Protein AF-A0AAN5CWC2-F1 (afdb_monomer_lite)

pLDDT: mean 72.82, std 10.37, range [42.66, 84.44]

Foldseek 3Di:
DPDPPVVVVVVVVVLVVLVVVLVVLVVVCVVVCVVVVVVLVVCVVDPVVVVDVLSVLVSVLVVLVNLLNVLVSVLSCLPHDPVCVVVNCVCVVVVVNVVSVVSNVVSVVSNVVSVVVSVVVVVVVVVD

Structure (mmCIF, N/CA/C/O backbone):
data_AF-A0AAN5CWC2-F1
#
_entry.id   AF-A0AAN5CWC2-F1
#
loop_
_atom_site.group_PDB
_atom_site.id
_atom_site.type_symbol
_atom_site.label_atom_id
_atom_site.label_alt_id
_atom_site.label_comp_id
_atom_site.label_asym_id
_atom_site.label_entity_id
_atom_site.label_seq_id
_atom_site.pdbx_PDB_ins_code
_atom_site.Cartn_x
_atom_site.Cartn_y
_atom_site.Cartn_z
_atom_site.occupancy
_atom_site.B_iso_or_equiv
_atom_site.auth_seq_id
_atom_site.auth_comp_id
_atom_site.auth_asym_id
_atom_site.auth_atom_id
_atom_site.pdbx_PDB_model_num
ATOM 1 N N . PHE A 1 1 ? 22.368 23.041 -34.902 1.00 46.34 1 PHE A N 1
ATOM 2 C CA . PHE A 1 1 ? 21.464 22.036 -34.312 1.00 46.34 1 PHE A CA 1
ATOM 3 C C . PHE A 1 1 ? 22.245 21.107 -33.382 1.00 46.34 1 PHE A C 1
ATOM 5 O O . PHE A 1 1 ? 22.844 20.161 -33.871 1.00 46.34 1 PHE A O 1
ATOM 12 N N . PRO A 1 2 ? 22.252 21.361 -32.064 1.00 44.47 2 PRO A N 1
ATOM 13 C CA . PRO A 1 2 ? 22.442 20.294 -31.085 1.00 44.47 2 PRO A CA 1
ATOM 14 C C . PRO A 1 2 ? 21.316 20.367 -30.041 1.00 44.47 2 PRO A C 1
ATOM 16 O O . PRO A 1 2 ? 21.286 21.257 -29.198 1.00 44.47 2 PRO A O 1
ATOM 19 N N . ARG A 1 3 ? 20.331 19.469 -30.142 1.00 42.66 3 ARG A N 1
ATOM 20 C CA . ARG A 1 3 ? 19.211 19.351 -29.183 1.00 42.66 3 ARG A CA 1
ATOM 21 C C . ARG A 1 3 ? 18.982 17.910 -28.708 1.00 42.66 3 ARG A C 1
ATOM 23 O O . ARG A 1 3 ? 18.009 17.662 -28.010 1.00 42.66 3 ARG A O 1
ATOM 30 N N . SER A 1 4 ? 19.848 16.962 -29.081 1.00 47.19 4 SER A N 1
ATOM 31 C CA . SER A 1 4 ? 19.643 15.535 -28.793 1.00 47.19 4 SER A CA 1
ATOM 32 C C . SER A 1 4 ? 20.383 15.017 -27.557 1.00 47.19 4 SER A C 1
ATOM 34 O O . SER A 1 4 ? 19.962 14.005 -27.011 1.00 47.19 4 SER A O 1
ATOM 36 N N . SER A 1 5 ? 21.426 15.696 -27.066 1.00 43.31 5 SER A N 1
ATOM 37 C CA . SER A 1 5 ? 22.154 15.265 -25.858 1.00 43.31 5 SER A CA 1
ATOM 38 C C . SER A 1 5 ? 21.448 15.648 -24.552 1.00 43.31 5 SER A C 1
ATOM 40 O O . SER A 1 5 ? 21.567 14.939 -23.562 1.00 43.31 5 SER A O 1
ATOM 42 N N . MET A 1 6 ? 20.645 16.717 -24.557 1.00 45.47 6 MET A N 1
ATOM 43 C CA . MET A 1 6 ? 19.995 17.245 -23.347 1.00 45.47 6 MET A CA 1
ATOM 44 C C . MET A 1 6 ? 18.757 16.440 -22.901 1.00 45.47 6 MET A C 1
ATOM 46 O O . MET A 1 6 ? 18.322 16.551 -21.760 1.00 45.47 6 MET A O 1
ATOM 50 N N . ASN A 1 7 ? 18.184 15.610 -23.781 1.00 50.59 7 ASN A N 1
ATOM 51 C CA . ASN A 1 7 ? 17.030 14.764 -23.446 1.00 50.59 7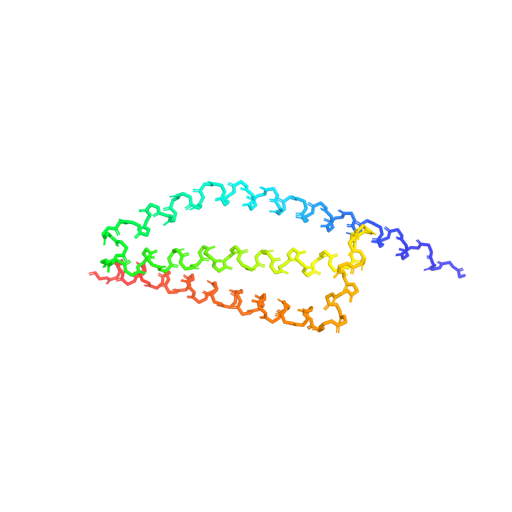 ASN A CA 1
ATOM 52 C C . ASN A 1 7 ? 17.431 13.423 -22.811 1.00 50.59 7 ASN A C 1
ATOM 54 O O . ASN A 1 7 ? 16.648 12.857 -22.052 1.00 50.59 7 ASN A O 1
ATOM 58 N N . PHE A 1 8 ? 18.636 12.920 -23.095 1.00 50.72 8 PHE A N 1
ATOM 59 C CA . PHE A 1 8 ? 19.105 11.635 -22.567 1.00 50.72 8 PHE A CA 1
ATOM 60 C C . PHE A 1 8 ? 19.544 11.747 -21.100 1.00 50.72 8 PHE A C 1
ATOM 62 O O . PHE A 1 8 ? 19.134 10.944 -20.267 1.00 50.72 8 PHE A O 1
ATOM 69 N N . GLU A 1 9 ? 20.271 12.811 -20.759 1.00 52.34 9 GLU A N 1
ATOM 70 C CA . GLU A 1 9 ? 20.784 13.062 -19.404 1.00 52.34 9 GLU A CA 1
ATOM 71 C C . GLU A 1 9 ? 19.653 13.345 -18.392 1.00 52.34 9 GLU A C 1
ATOM 73 O O . GLU A 1 9 ? 19.668 12.870 -17.253 1.00 52.34 9 GLU A O 1
ATOM 78 N N . ASN A 1 10 ? 18.592 14.028 -18.843 1.00 59.00 10 ASN A N 1
ATOM 79 C CA . ASN A 1 10 ? 17.364 14.225 -18.067 1.00 59.00 10 ASN A CA 1
ATOM 80 C C . ASN A 1 10 ? 16.576 12.918 -17.868 1.00 59.00 10 ASN A C 1
ATOM 82 O O . ASN A 1 10 ? 15.929 12.737 -16.839 1.00 59.00 10 ASN A O 1
ATOM 86 N N . SER A 1 11 ? 16.624 11.989 -18.830 1.00 63.22 11 SER A N 1
ATOM 87 C CA . SER A 1 11 ? 15.944 10.690 -18.725 1.00 63.22 11 SER A CA 1
ATOM 88 C C . SER A 1 11 ? 16.614 9.780 -17.692 1.00 63.22 11 SER A C 1
ATOM 90 O O . SER A 1 11 ? 15.926 9.151 -16.885 1.00 63.22 11 SER A O 1
ATOM 92 N N . GLU A 1 12 ? 17.947 9.738 -17.674 1.00 69.06 12 GLU A N 1
ATOM 93 C CA . GLU A 1 12 ? 18.711 8.934 -16.713 1.00 69.06 12 GLU A CA 1
ATOM 94 C C . GLU A 1 12 ? 18.583 9.478 -15.286 1.00 69.06 12 GLU A C 1
ATOM 96 O O . GLU A 1 12 ? 18.252 8.726 -14.367 1.00 69.06 12 GLU A O 1
ATOM 101 N N . THR A 1 13 ? 18.733 10.791 -15.097 1.00 75.50 13 THR A N 1
ATOM 102 C CA . THR A 1 13 ? 18.554 11.432 -13.782 1.00 75.50 13 THR A CA 1
ATOM 103 C C . THR A 1 13 ? 17.137 11.258 -13.240 1.00 75.50 13 THR A C 1
ATOM 105 O O . THR A 1 13 ? 16.973 10.896 -12.073 1.00 75.50 13 THR A O 1
ATOM 108 N N . LEU A 1 14 ? 16.104 11.411 -14.078 1.00 72.12 14 LEU A N 1
ATOM 109 C CA . LEU A 1 14 ? 14.731 11.085 -13.692 1.00 72.12 14 LEU A CA 1
ATOM 110 C C . LEU A 1 14 ? 14.623 9.616 -13.280 1.00 72.12 14 LEU A C 1
ATOM 112 O O . LEU A 1 14 ? 14.138 9.333 -12.188 1.00 72.12 14 LEU A O 1
ATOM 116 N N . SER A 1 15 ? 15.096 8.678 -14.105 1.00 70.75 15 SER A N 1
ATOM 117 C CA . SER A 1 15 ? 15.007 7.243 -13.805 1.00 70.75 15 SER A CA 1
ATOM 118 C C . SER A 1 15 ? 15.615 6.880 -12.445 1.00 70.75 15 SER A C 1
ATOM 120 O O . SER A 1 15 ? 15.005 6.124 -11.686 1.00 70.75 15 SER A O 1
ATOM 122 N N . LEU A 1 16 ? 16.740 7.506 -12.097 1.00 77.31 16 LEU A N 1
ATOM 123 C CA . LEU A 1 16 ? 17.444 7.310 -10.838 1.00 77.31 16 LEU A CA 1
ATOM 124 C C . LEU A 1 16 ? 16.656 7.880 -9.649 1.00 77.31 16 LEU A C 1
ATOM 126 O O . LEU A 1 16 ? 16.515 7.201 -8.635 1.00 77.31 16 LEU A O 1
ATOM 130 N N . ILE A 1 17 ? 16.059 9.069 -9.781 1.00 78.56 17 ILE A N 1
ATOM 131 C CA . ILE A 1 17 ? 15.177 9.649 -8.750 1.00 78.56 17 ILE A CA 1
ATOM 132 C C . ILE A 1 17 ? 13.978 8.734 -8.475 1.00 78.56 17 ILE A C 1
ATOM 134 O O . ILE A 1 17 ? 13.636 8.485 -7.319 1.00 78.56 17 ILE A O 1
ATOM 138 N N . TYR A 1 18 ? 13.348 8.195 -9.522 1.00 73.12 18 TYR A N 1
ATOM 139 C CA . TYR A 1 18 ? 12.233 7.261 -9.359 1.00 73.12 18 TYR A CA 1
ATOM 140 C C . TYR A 1 18 ? 12.671 5.952 -8.693 1.00 73.12 18 TYR A C 1
ATOM 142 O O . TYR A 1 18 ? 11.955 5.462 -7.823 1.00 73.12 18 TYR A O 1
ATOM 150 N N . LEU A 1 19 ? 13.845 5.416 -9.042 1.00 75.62 19 LEU A N 1
ATOM 151 C CA . LEU A 1 19 ? 14.408 4.222 -8.405 1.00 75.62 19 LEU A CA 1
ATOM 152 C C . LEU A 1 19 ? 14.685 4.452 -6.910 1.00 75.62 19 LEU A C 1
ATOM 154 O O . LEU A 1 19 ? 14.370 3.594 -6.083 1.00 75.62 19 LEU A O 1
ATOM 158 N N . ILE A 1 20 ? 15.239 5.615 -6.553 1.00 80.12 20 ILE A N 1
ATOM 159 C CA . ILE A 1 20 ? 15.483 6.001 -5.157 1.00 80.12 20 ILE A CA 1
ATOM 160 C C . ILE A 1 20 ? 14.156 6.118 -4.405 1.00 80.12 20 ILE A C 1
ATOM 162 O O . ILE A 1 20 ? 14.002 5.499 -3.355 1.00 80.12 20 ILE A O 1
ATOM 166 N N . ASN A 1 21 ? 13.180 6.848 -4.952 1.00 78.25 21 ASN A N 1
ATOM 167 C CA . ASN A 1 21 ? 11.861 7.005 -4.330 1.00 78.25 21 ASN A CA 1
ATOM 168 C C . ASN A 1 21 ? 11.150 5.661 -4.147 1.00 78.25 21 ASN A C 1
ATOM 170 O O . ASN A 1 21 ? 10.570 5.405 -3.094 1.00 78.25 21 ASN A O 1
ATOM 174 N N . PHE A 1 22 ? 11.233 4.785 -5.147 1.00 77.62 22 PHE A N 1
ATOM 175 C CA . PHE A 1 22 ? 10.716 3.425 -5.073 1.00 77.62 22 PHE A CA 1
ATOM 176 C C . PHE A 1 22 ? 11.399 2.622 -3.960 1.00 77.62 22 PHE A C 1
ATOM 178 O O . PHE A 1 22 ? 10.722 2.029 -3.124 1.00 77.62 22 PHE A O 1
ATOM 185 N N . SER A 1 23 ? 12.732 2.656 -3.895 1.00 78.62 23 SER A N 1
ATOM 186 C CA . SER A 1 23 ? 13.507 1.920 -2.888 1.00 78.62 23 SER A CA 1
ATOM 187 C C . SER A 1 23 ? 13.208 2.411 -1.471 1.00 78.62 23 SER A C 1
ATOM 189 O O . SER A 1 23 ? 12.964 1.605 -0.575 1.00 78.62 23 SER A O 1
ATOM 191 N N . ILE A 1 24 ? 13.154 3.731 -1.270 1.00 84.19 24 ILE A N 1
ATOM 192 C CA . ILE A 1 24 ? 12.780 4.343 0.011 1.00 84.19 24 ILE A CA 1
ATOM 193 C C . ILE A 1 24 ? 11.351 3.940 0.392 1.00 84.19 24 ILE A C 1
ATOM 195 O O . ILE A 1 24 ? 11.123 3.518 1.526 1.00 84.19 24 ILE A O 1
ATOM 199 N N . GLY A 1 25 ? 10.405 4.013 -0.550 1.00 80.31 25 GLY A N 1
ATOM 200 C CA . GLY A 1 25 ? 9.019 3.598 -0.335 1.00 80.31 25 GLY A CA 1
ATOM 201 C C . GLY A 1 25 ? 8.911 2.138 0.108 1.00 80.31 25 GLY A C 1
ATOM 202 O O . GLY A 1 25 ? 8.264 1.848 1.113 1.00 80.31 25 GLY A O 1
ATOM 203 N N . CYS A 1 26 ? 9.610 1.229 -0.577 1.00 80.12 26 CYS A N 1
ATOM 204 C CA . CYS A 1 26 ? 9.660 -0.192 -0.225 1.00 80.12 26 CYS A CA 1
ATOM 205 C C . CYS A 1 26 ? 10.228 -0.417 1.180 1.00 80.12 26 CYS A C 1
ATOM 207 O O . CYS A 1 26 ? 9.646 -1.176 1.956 1.00 80.12 26 CYS A O 1
ATOM 209 N N . CYS A 1 27 ? 11.316 0.267 1.545 1.00 81.75 27 CYS A N 1
ATOM 210 C CA . CYS A 1 27 ? 11.890 0.181 2.887 1.00 81.75 27 CYS A CA 1
ATOM 211 C C . CYS A 1 27 ? 10.905 0.653 3.962 1.00 81.75 27 CYS A C 1
ATOM 213 O O . CYS A 1 27 ? 10.681 -0.059 4.941 1.00 81.75 27 CYS A O 1
ATOM 215 N N . ILE A 1 28 ? 10.283 1.821 3.769 1.00 84.44 28 ILE A N 1
ATOM 216 C CA . ILE A 1 28 ? 9.316 2.379 4.722 1.00 84.44 28 ILE A CA 1
ATOM 217 C C . ILE A 1 28 ? 8.149 1.414 4.904 1.00 84.44 28 ILE A C 1
ATOM 219 O O . ILE A 1 28 ? 7.841 1.052 6.034 1.00 84.44 28 ILE A O 1
ATOM 223 N N . VAL A 1 29 ? 7.541 0.932 3.819 1.00 79.69 29 VAL A N 1
ATOM 224 C CA . VAL A 1 29 ? 6.386 0.031 3.920 1.00 79.69 29 VAL A CA 1
ATOM 225 C C . VAL A 1 29 ? 6.759 -1.308 4.534 1.00 79.69 29 VAL A C 1
ATOM 227 O O . VAL A 1 29 ? 5.996 -1.826 5.345 1.00 79.69 29 VAL A O 1
ATOM 230 N N . THR A 1 30 ? 7.933 -1.858 4.230 1.00 79.31 30 THR A N 1
ATOM 231 C CA . THR A 1 30 ? 8.395 -3.107 4.856 1.00 79.31 30 THR A CA 1
ATOM 232 C C . THR A 1 30 ? 8.529 -2.934 6.368 1.00 79.31 30 THR A C 1
ATOM 234 O O . THR A 1 30 ? 8.026 -3.751 7.133 1.00 79.31 30 THR A O 1
ATOM 237 N N . ILE A 1 31 ? 9.128 -1.827 6.813 1.00 84.06 31 ILE A N 1
ATOM 238 C CA . ILE A 1 31 ? 9.269 -1.520 8.239 1.00 84.06 31 ILE A CA 1
ATOM 239 C C . ILE A 1 31 ? 7.890 -1.288 8.872 1.00 84.06 31 ILE A C 1
ATOM 241 O O . ILE A 1 31 ? 7.563 -1.904 9.882 1.00 84.06 31 ILE A O 1
ATOM 245 N N . THR A 1 32 ? 7.049 -0.439 8.277 1.00 82.56 32 THR A N 1
ATOM 246 C CA . THR A 1 32 ? 5.724 -0.110 8.817 1.00 82.56 32 THR A CA 1
ATOM 247 C C . THR A 1 32 ? 4.808 -1.332 8.869 1.00 82.56 32 THR A C 1
ATOM 249 O O . THR A 1 32 ? 4.135 -1.535 9.876 1.00 82.56 32 THR A O 1
ATOM 252 N N . SER A 1 33 ? 4.802 -2.176 7.837 1.00 77.62 33 SER A N 1
ATOM 253 C CA . SER A 1 33 ? 3.994 -3.401 7.792 1.00 77.62 33 SER A CA 1
ATOM 254 C C . SER A 1 33 ? 4.444 -4.434 8.826 1.00 77.62 33 SER A C 1
ATOM 256 O O . SER A 1 33 ? 3.587 -5.049 9.460 1.00 77.62 33 SER A O 1
ATOM 258 N N . LEU A 1 34 ? 5.752 -4.553 9.089 1.00 83.00 34 LEU A N 1
ATOM 259 C CA . LEU A 1 34 ? 6.290 -5.434 10.131 1.00 83.00 34 LEU A CA 1
ATOM 260 C C . LEU A 1 34 ? 5.703 -5.115 11.516 1.00 83.00 34 LEU A C 1
ATOM 262 O O . LEU A 1 34 ? 5.411 -6.024 12.290 1.00 83.00 34 LEU A O 1
ATOM 266 N N . PHE A 1 35 ? 5.486 -3.831 11.813 1.00 82.69 35 PHE A N 1
ATOM 267 C CA . PHE A 1 35 ? 4.852 -3.395 13.059 1.00 82.69 35 PHE A CA 1
ATOM 268 C C . PHE A 1 35 ? 3.317 -3.393 12.985 1.00 82.69 35 PHE A C 1
ATOM 270 O O . PHE A 1 35 ? 2.650 -3.728 13.965 1.00 82.69 35 PHE A O 1
ATOM 277 N N . ALA A 1 36 ? 2.738 -3.030 11.839 1.00 78.81 36 ALA A N 1
ATOM 278 C CA . ALA A 1 36 ? 1.296 -2.864 11.680 1.00 78.81 36 ALA A CA 1
ATOM 279 C C . ALA A 1 36 ? 0.537 -4.197 11.608 1.00 78.81 36 ALA A C 1
ATOM 281 O O . ALA A 1 36 ? -0.529 -4.318 12.203 1.00 78.81 36 ALA A O 1
ATOM 282 N N . ILE A 1 37 ? 1.082 -5.220 10.941 1.00 81.12 37 ILE A N 1
ATOM 283 C CA . ILE A 1 37 ? 0.438 -6.536 10.795 1.00 81.12 37 ILE A CA 1
ATOM 284 C C . ILE A 1 37 ? 0.146 -7.199 12.154 1.00 81.12 37 ILE A C 1
ATOM 286 O O . ILE A 1 37 ? -1.017 -7.530 12.407 1.00 81.12 37 ILE A O 1
ATOM 290 N N . PRO A 1 38 ? 1.121 -7.370 13.072 1.00 83.06 38 PRO A N 1
ATOM 291 C CA . PRO A 1 38 ? 0.838 -7.967 14.377 1.00 83.06 38 PRO A CA 1
ATOM 292 C C . PRO A 1 38 ? -0.119 -7.105 15.210 1.00 83.06 38 PRO A C 1
ATOM 294 O O . PRO A 1 38 ? -0.936 -7.645 15.959 1.00 83.06 38 PRO A O 1
ATOM 297 N N . LEU A 1 39 ? -0.079 -5.777 15.049 1.00 80.50 39 LEU A N 1
ATOM 298 C CA . LEU A 1 39 ? -1.032 -4.869 15.684 1.00 80.50 39 LEU A CA 1
ATOM 299 C C . LEU A 1 39 ? -2.459 -5.098 15.159 1.00 80.50 39 LEU A C 1
ATOM 301 O O . LEU A 1 39 ? -3.379 -5.246 15.959 1.00 80.50 39 LEU A O 1
ATOM 305 N N . TYR A 1 40 ? -2.653 -5.186 13.841 1.00 80.81 40 TYR A N 1
ATOM 306 C CA . TYR A 1 40 ? -3.957 -5.446 13.228 1.00 80.81 40 TYR A CA 1
ATOM 307 C C . TYR A 1 40 ? -4.509 -6.818 13.609 1.00 80.81 40 TYR A C 1
ATOM 309 O O . TYR A 1 40 ? -5.683 -6.909 13.955 1.00 80.81 40 TYR A O 1
ATOM 317 N N . ILE A 1 41 ? -3.676 -7.862 13.652 1.00 81.19 41 ILE A N 1
ATOM 318 C CA . ILE A 1 41 ? -4.085 -9.200 14.118 1.00 81.19 41 ILE A CA 1
ATOM 319 C C . ILE A 1 41 ? -4.552 -9.148 15.579 1.00 81.19 41 ILE A C 1
ATOM 321 O O . ILE A 1 41 ? -5.581 -9.729 15.940 1.00 81.19 41 ILE A O 1
ATOM 325 N N . ARG A 1 42 ? -3.825 -8.408 16.425 1.00 80.38 42 ARG A N 1
ATOM 326 C CA . ARG A 1 42 ? -4.176 -8.233 17.838 1.00 80.38 42 ARG A CA 1
ATOM 327 C C . ARG A 1 42 ? -5.461 -7.425 18.014 1.00 80.38 42 ARG A C 1
ATOM 329 O O . ARG A 1 42 ? -6.253 -7.739 18.897 1.00 80.38 42 ARG A O 1
ATOM 336 N N . ILE A 1 43 ? -5.684 -6.418 17.169 1.00 74.38 43 ILE A N 1
ATOM 337 C CA . ILE A 1 43 ? -6.917 -5.624 17.146 1.00 74.38 43 ILE A CA 1
ATOM 338 C C . ILE A 1 43 ? -8.095 -6.480 16.668 1.00 74.38 43 ILE A C 1
ATOM 340 O O . ILE A 1 43 ? -9.125 -6.476 17.326 1.00 74.38 43 ILE A O 1
ATOM 344 N N . LEU A 1 44 ? -7.946 -7.267 15.600 1.00 76.50 44 LEU A N 1
ATOM 345 C CA . LEU A 1 44 ? -8.995 -8.165 15.094 1.00 76.50 44 LEU A CA 1
ATOM 346 C C . LEU A 1 44 ? -9.417 -9.219 16.127 1.00 76.50 44 LEU A C 1
ATOM 348 O O . LEU A 1 44 ? -10.593 -9.554 16.228 1.00 76.50 44 LEU A O 1
ATOM 352 N N . SER A 1 45 ? -8.465 -9.702 16.927 1.00 77.69 45 SER A N 1
ATOM 353 C CA . SER A 1 45 ? -8.721 -10.645 18.026 1.00 77.69 45 SER A CA 1
ATOM 354 C C . SER A 1 45 ? -9.316 -9.985 19.280 1.00 77.69 45 SER A C 1
ATOM 356 O O . SER A 1 45 ? -9.673 -10.669 20.239 1.00 77.69 45 SER A O 1
ATOM 358 N N . SER A 1 46 ? -9.397 -8.654 19.316 1.00 78.25 46 SER A N 1
ATOM 359 C CA . SER A 1 46 ? -9.860 -7.890 20.470 1.00 78.25 46 SER A CA 1
ATOM 360 C C . SER A 1 46 ? -11.370 -7.661 20.417 1.00 78.25 46 SER A C 1
ATOM 362 O O . SER A 1 46 ? -11.914 -7.252 19.394 1.00 78.25 46 SER A O 1
ATOM 364 N N . LYS A 1 47 ? -12.061 -7.822 21.553 1.00 72.44 47 LYS A N 1
ATOM 365 C CA . LYS A 1 47 ? -13.502 -7.511 21.673 1.00 72.44 47 LYS A CA 1
ATOM 366 C C . LYS A 1 47 ? -13.824 -6.055 21.303 1.00 72.44 47 LYS A C 1
ATOM 368 O O . LYS A 1 47 ? -14.863 -5.782 20.711 1.00 72.44 47 LYS A O 1
ATOM 373 N N . TRP A 1 48 ? -12.877 -5.147 21.539 1.00 66.62 48 TRP A N 1
ATOM 374 C CA . TRP A 1 48 ? -12.975 -3.722 21.212 1.00 66.62 48 TRP A CA 1
ATOM 375 C C . TRP A 1 48 ? -13.121 -3.439 19.709 1.00 66.62 48 TRP A C 1
ATOM 377 O O . TRP A 1 48 ? -13.670 -2.405 19.332 1.00 66.62 48 TRP A O 1
ATOM 387 N N . PHE A 1 49 ? -12.679 -4.355 18.841 1.00 67.50 49 PHE A N 1
ATOM 388 C CA . PHE A 1 49 ? -12.914 -4.248 17.400 1.00 67.50 49 PHE A CA 1
ATOM 389 C C . PHE A 1 49 ? -14.395 -4.400 17.053 1.00 67.50 49 PHE A C 1
ATOM 391 O O . PHE A 1 49 ? -14.888 -3.744 16.136 1.00 67.50 49 PHE A O 1
ATOM 398 N N . PHE A 1 50 ? -15.135 -5.225 17.797 1.00 66.19 50 PHE A N 1
ATOM 399 C CA . PHE A 1 50 ? -16.561 -5.399 17.550 1.00 66.19 50 PHE A CA 1
ATOM 400 C C . PHE A 1 50 ? -17.395 -4.234 18.084 1.00 66.19 50 PHE A C 1
ATOM 402 O O . PHE A 1 50 ? -18.417 -3.915 17.481 1.00 66.19 50 PHE A O 1
ATOM 409 N N . GLU A 1 51 ? -16.937 -3.565 19.137 1.00 73.56 51 GLU A N 1
ATOM 410 C CA . GLU A 1 51 ? -17.690 -2.501 19.808 1.00 73.56 51 GLU A CA 1
ATOM 411 C C . GLU A 1 51 ? -17.411 -1.100 19.246 1.00 73.56 51 GLU A C 1
ATOM 413 O O . GLU A 1 51 ? -18.270 -0.225 19.335 1.00 73.56 51 GLU A O 1
ATOM 418 N N . ASN A 1 52 ? -16.241 -0.866 18.640 1.00 72.19 52 ASN A N 1
ATOM 419 C CA . ASN A 1 52 ? -15.843 0.468 18.199 1.00 72.19 52 ASN A CA 1
ATOM 420 C C . ASN A 1 52 ? -15.565 0.536 16.687 1.00 72.19 52 ASN A C 1
ATOM 422 O O . ASN A 1 52 ? -14.538 0.071 16.184 1.00 72.19 52 ASN A O 1
ATOM 426 N N . ASN A 1 53 ? -16.471 1.202 15.965 1.00 72.31 53 ASN A N 1
ATOM 427 C CA . ASN A 1 53 ? -16.399 1.397 14.514 1.00 72.31 53 ASN A CA 1
ATOM 428 C C . ASN A 1 53 ? -15.127 2.133 14.053 1.00 72.31 53 ASN A C 1
ATOM 430 O O . ASN A 1 53 ? -14.679 1.920 12.928 1.00 72.31 53 ASN A O 1
ATOM 434 N N . ILE A 1 54 ? -14.506 2.952 14.909 1.00 73.88 54 ILE A N 1
ATOM 435 C CA . ILE A 1 54 ? -13.266 3.667 14.573 1.00 73.88 54 ILE A CA 1
ATOM 436 C C . ILE A 1 54 ? -12.104 2.685 14.413 1.00 73.88 54 ILE A C 1
ATOM 438 O O . ILE A 1 54 ? -11.340 2.792 13.457 1.00 73.88 54 ILE A O 1
ATOM 442 N N . PHE A 1 55 ? -11.988 1.691 15.299 1.00 71.38 55 PHE A N 1
ATOM 443 C CA . PHE A 1 55 ? -10.938 0.676 15.183 1.00 71.38 55 PHE A CA 1
ATOM 444 C C . PHE A 1 55 ? -11.099 -0.153 13.907 1.00 71.38 55 PHE A C 1
ATOM 446 O O . PHE A 1 55 ? -10.104 -0.449 13.248 1.00 71.38 55 PHE A O 1
ATOM 453 N N . ARG A 1 56 ? -12.342 -0.453 13.508 1.00 75.94 56 ARG A N 1
ATOM 454 C CA . ARG A 1 56 ? -12.621 -1.122 12.229 1.00 75.94 56 ARG A CA 1
ATOM 455 C C . ARG A 1 56 ? -12.173 -0.282 11.038 1.00 75.94 56 ARG A C 1
ATOM 457 O O . ARG A 1 56 ? -11.477 -0.796 10.169 1.00 75.94 56 ARG A O 1
ATOM 464 N N . LEU A 1 57 ? -12.513 1.008 11.029 1.00 75.44 57 LEU A N 1
ATOM 465 C CA . LEU A 1 57 ? -12.098 1.938 9.975 1.00 75.44 57 LEU A CA 1
ATOM 466 C C . LEU A 1 57 ? -10.573 2.067 9.886 1.00 75.44 57 LEU A C 1
ATOM 468 O O . LEU A 1 57 ? -10.041 2.085 8.785 1.00 75.44 57 LEU A O 1
ATOM 472 N N . ILE A 1 58 ? -9.862 2.099 11.017 1.00 79.38 58 ILE A N 1
ATOM 473 C CA . ILE A 1 58 ? -8.391 2.171 11.040 1.00 79.38 58 ILE A CA 1
ATOM 474 C C . ILE A 1 58 ? -7.759 0.909 10.440 1.00 79.38 58 ILE A C 1
ATOM 476 O O . ILE A 1 58 ? -6.829 1.018 9.644 1.00 79.38 58 ILE A O 1
ATOM 480 N N . VAL A 1 59 ? -8.257 -0.279 10.801 1.00 77.38 59 VAL A N 1
ATOM 481 C CA . VAL A 1 59 ? -7.746 -1.546 10.251 1.00 77.38 59 VAL A CA 1
ATOM 482 C C . VAL A 1 59 ? -8.031 -1.637 8.750 1.00 77.38 59 VAL A C 1
ATOM 484 O O . VAL A 1 59 ? -7.129 -1.968 7.987 1.00 77.38 59 VAL A O 1
ATOM 487 N N . ILE A 1 60 ? -9.247 -1.291 8.312 1.00 78.94 60 ILE A N 1
ATOM 488 C CA . ILE A 1 60 ? -9.614 -1.275 6.886 1.00 78.94 60 ILE A CA 1
ATOM 489 C C . ILE A 1 60 ? -8.723 -0.300 6.115 1.00 78.94 60 ILE A C 1
ATOM 491 O O . ILE A 1 60 ? -8.162 -0.675 5.091 1.00 78.94 60 ILE A O 1
ATOM 495 N N . ASN A 1 61 ? -8.537 0.916 6.631 1.00 79.38 61 ASN A N 1
ATOM 496 C CA . ASN A 1 61 ? -7.677 1.921 6.017 1.00 79.38 61 ASN A CA 1
ATOM 497 C C . ASN A 1 61 ? -6.241 1.407 5.857 1.00 79.38 61 ASN A C 1
ATOM 499 O O . ASN A 1 61 ? -5.675 1.499 4.777 1.00 79.38 61 ASN A O 1
ATOM 503 N N . GLY A 1 62 ? -5.688 0.776 6.897 1.00 77.06 62 GLY A N 1
ATOM 504 C CA . GLY A 1 62 ? -4.358 0.172 6.844 1.00 77.06 62 GLY A CA 1
ATOM 505 C C . GLY A 1 62 ? -4.211 -0.921 5.785 1.00 77.06 62 GLY A C 1
ATOM 506 O O . GLY A 1 62 ? -3.216 -0.955 5.065 1.00 77.06 62 GLY A O 1
ATOM 507 N N . VAL A 1 63 ? -5.209 -1.800 5.657 1.00 79.50 63 VAL A N 1
ATOM 508 C CA . VAL A 1 63 ? -5.224 -2.848 4.622 1.00 79.50 63 VAL A CA 1
ATOM 509 C C . VAL A 1 63 ? -5.311 -2.236 3.223 1.00 79.50 63 VAL A C 1
ATOM 511 O O . VAL A 1 63 ? -4.581 -2.659 2.327 1.00 79.50 63 VAL A O 1
ATOM 514 N N . VAL A 1 64 ? -6.155 -1.218 3.040 1.00 79.94 64 VAL A N 1
ATOM 515 C CA . VAL A 1 64 ? -6.285 -0.495 1.768 1.00 79.94 64 VAL A CA 1
ATOM 516 C C . VAL A 1 64 ? -4.971 0.197 1.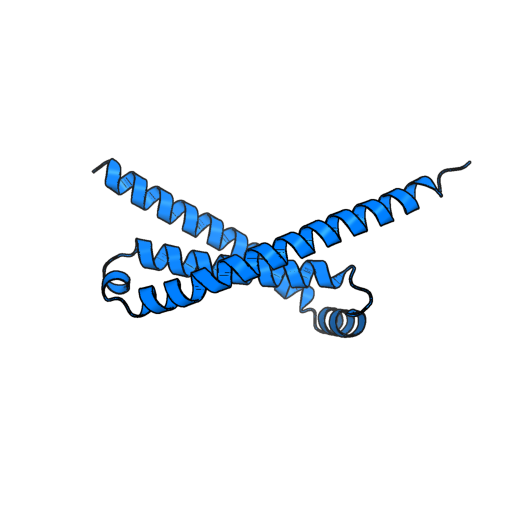395 1.00 79.94 64 VAL A C 1
ATOM 518 O O . VAL A 1 64 ? -4.531 0.047 0.260 1.00 79.94 64 VAL A O 1
ATOM 521 N N . SER A 1 65 ? -4.288 0.849 2.342 1.00 78.06 65 SER A N 1
ATOM 522 C CA . SER A 1 65 ? -2.981 1.480 2.106 1.00 78.06 65 SER A CA 1
ATOM 523 C C . SER A 1 65 ? -1.900 0.482 1.680 1.00 78.06 65 SER A C 1
ATOM 525 O O . SER A 1 65 ? -1.081 0.783 0.813 1.00 78.06 65 SER A O 1
ATOM 527 N N . LEU A 1 66 ? -1.886 -0.723 2.263 1.00 78.88 66 LEU A N 1
ATOM 528 C CA . LEU A 1 66 ? -0.962 -1.784 1.840 1.00 78.88 66 LEU A CA 1
ATOM 529 C C . LEU A 1 66 ? -1.250 -2.236 0.404 1.00 78.88 66 LEU A C 1
ATOM 531 O O . LEU A 1 66 ? -0.323 -2.461 -0.374 1.00 78.88 66 LEU A O 1
ATOM 535 N N . PHE A 1 67 ? -2.529 -2.343 0.046 1.00 78.31 67 PHE A N 1
ATOM 536 C CA . PHE A 1 67 ? -2.953 -2.737 -1.295 1.00 78.31 67 PHE A CA 1
ATOM 537 C C . PHE A 1 67 ? -2.654 -1.656 -2.346 1.00 78.31 67 PHE A C 1
ATOM 539 O O . PHE A 1 67 ? -2.197 -1.966 -3.450 1.00 78.31 67 PHE A O 1
ATOM 546 N N . GLU A 1 68 ? -2.857 -0.386 -1.989 1.00 77.56 68 GLU A N 1
ATOM 547 C CA . GLU A 1 68 ? -2.480 0.777 -2.796 1.00 77.56 68 GLU A CA 1
ATOM 548 C C . GLU A 1 68 ? -0.977 0.762 -3.082 1.00 77.56 68 GLU A C 1
ATOM 550 O O . GLU A 1 68 ? -0.562 0.855 -4.237 1.00 77.56 68 GLU A O 1
ATOM 555 N N . PHE A 1 69 ? -0.155 0.554 -2.050 1.00 75.81 69 PHE A N 1
ATOM 556 C CA . PHE A 1 69 ? 1.292 0.493 -2.211 1.00 75.81 69 PHE A CA 1
ATOM 557 C C . PHE A 1 69 ? 1.740 -0.674 -3.096 1.00 75.81 69 PHE A C 1
ATOM 559 O O . PHE A 1 69 ? 2.590 -0.493 -3.964 1.00 75.81 69 PHE A O 1
ATOM 566 N N . PHE A 1 70 ? 1.159 -1.862 -2.923 1.00 75.06 70 PHE A N 1
ATOM 567 C CA . PHE A 1 70 ? 1.474 -3.010 -3.775 1.00 75.06 70 PHE A CA 1
ATOM 568 C C . PHE A 1 70 ? 1.131 -2.736 -5.246 1.00 75.06 70 PHE A C 1
ATOM 570 O O . PHE A 1 70 ? 1.928 -3.019 -6.141 1.00 75.06 70 PHE A O 1
ATOM 577 N N . SER A 1 71 ? -0.020 -2.105 -5.491 1.00 73.62 71 SER A N 1
ATOM 578 C CA . SER A 1 71 ? -0.449 -1.705 -6.836 1.00 73.62 71 SER A CA 1
ATOM 579 C C . SER A 1 71 ? 0.473 -0.634 -7.430 1.00 73.62 71 SER A C 1
ATOM 581 O O . SER A 1 71 ? 0.848 -0.728 -8.596 1.00 73.62 71 SER A O 1
ATOM 583 N N . TYR A 1 72 ? 0.909 0.339 -6.623 1.00 73.19 72 TYR A N 1
ATOM 584 C CA . TYR A 1 72 ? 1.889 1.359 -7.009 1.00 73.19 72 TYR A CA 1
ATOM 585 C C . TYR A 1 72 ? 3.250 0.752 -7.364 1.00 73.19 72 TYR A C 1
ATOM 587 O O . TYR A 1 72 ? 3.854 1.112 -8.375 1.00 73.19 72 TYR A O 1
ATOM 595 N N . VAL A 1 73 ? 3.719 -0.205 -6.559 1.00 71.81 73 VAL A N 1
ATOM 596 C CA . VAL A 1 73 ? 4.973 -0.922 -6.798 1.00 71.81 73 VAL A CA 1
ATOM 597 C C . VAL A 1 73 ? 4.911 -1.690 -8.109 1.00 71.81 73 VAL A C 1
ATOM 599 O O . VAL A 1 73 ? 5.839 -1.585 -8.908 1.00 71.81 73 VAL A O 1
ATOM 602 N N . LEU A 1 74 ? 3.820 -2.411 -8.366 1.00 69.19 74 LEU A N 1
ATOM 603 C CA . LEU A 1 74 ? 3.619 -3.113 -9.631 1.00 69.19 74 LEU A CA 1
ATOM 604 C C . LEU A 1 74 ? 3.570 -2.136 -10.811 1.00 69.19 74 LEU A C 1
ATOM 606 O O . LEU A 1 74 ? 4.302 -2.329 -11.777 1.00 69.19 74 LEU A O 1
ATOM 610 N N . ALA A 1 75 ? 2.804 -1.049 -10.703 1.00 66.56 75 ALA A N 1
ATOM 611 C CA . ALA A 1 75 ? 2.687 -0.030 -11.746 1.00 66.56 75 ALA A CA 1
ATOM 612 C C . ALA A 1 75 ? 4.032 0.634 -12.101 1.00 66.56 75 ALA A C 1
ATOM 614 O O . ALA A 1 75 ? 4.323 0.851 -13.276 1.00 66.56 75 ALA A O 1
ATOM 615 N N . LEU A 1 76 ? 4.888 0.920 -11.112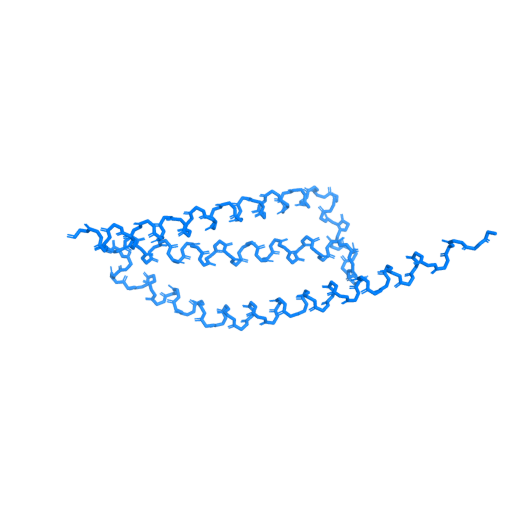 1.00 66.25 76 LEU A N 1
ATOM 616 C CA . LEU A 1 76 ? 6.231 1.464 -11.356 1.00 66.25 76 LEU A CA 1
ATOM 617 C C . LEU A 1 76 ? 7.231 0.416 -11.849 1.00 66.25 76 LEU A C 1
ATOM 619 O O . LEU A 1 76 ? 8.108 0.736 -12.656 1.00 66.25 76 LEU A O 1
ATOM 623 N N . SER A 1 77 ? 7.101 -0.829 -11.387 1.00 62.53 77 SER A N 1
ATOM 624 C CA . SER A 1 77 ? 7.959 -1.936 -11.823 1.00 62.53 77 SER A CA 1
ATOM 625 C C . SER A 1 77 ? 7.771 -2.231 -13.313 1.00 62.53 77 SER A C 1
ATOM 627 O O . SER A 1 77 ? 8.748 -2.551 -13.984 1.00 62.53 77 SER A O 1
ATOM 629 N N . ILE A 1 78 ? 6.553 -2.024 -13.834 1.00 56.56 78 ILE A N 1
ATOM 630 C CA . ILE A 1 78 ? 6.139 -2.238 -15.232 1.00 56.56 78 ILE A CA 1
ATOM 631 C C . ILE A 1 78 ? 6.891 -1.370 -16.260 1.00 56.56 78 ILE A C 1
ATOM 633 O O . ILE A 1 78 ? 6.856 -1.670 -17.449 1.00 56.56 78 ILE A O 1
ATOM 637 N N . GLY A 1 79 ? 7.620 -0.329 -15.846 1.00 52.78 79 GLY A N 1
ATOM 638 C CA . GLY A 1 79 ? 8.277 0.579 -16.795 1.00 52.78 79 GLY A CA 1
ATOM 639 C C . GLY A 1 79 ? 9.804 0.585 -16.814 1.00 52.78 79 GLY A C 1
ATOM 640 O O . GLY A 1 79 ? 10.370 1.137 -17.757 1.00 52.78 79 GLY A O 1
ATOM 641 N N . ARG A 1 80 ? 10.493 0.109 -15.762 1.00 53.38 80 ARG A N 1
ATOM 642 C CA . ARG A 1 80 ? 11.891 0.546 -15.528 1.00 53.38 80 ARG A CA 1
ATOM 643 C C . ARG A 1 80 ? 12.865 -0.450 -14.912 1.00 53.38 80 ARG A C 1
ATOM 645 O O . ARG A 1 80 ? 14.052 -0.139 -14.875 1.00 53.38 80 ARG A O 1
ATOM 652 N N . ILE A 1 81 ? 12.423 -1.617 -14.439 1.00 56.84 81 ILE A N 1
ATOM 653 C CA . ILE A 1 81 ? 13.349 -2.613 -13.883 1.00 56.84 81 ILE A CA 1
ATOM 654 C C . ILE A 1 81 ? 13.732 -3.598 -14.998 1.00 56.84 81 ILE A C 1
ATOM 656 O O . ILE A 1 81 ? 12.906 -4.434 -15.365 1.00 56.84 81 ILE A O 1
ATOM 660 N N . PRO A 1 82 ? 14.977 -3.562 -15.515 1.00 49.03 82 PRO A N 1
ATOM 661 C CA . PRO A 1 82 ? 15.378 -4.341 -16.692 1.00 49.03 82 PRO A CA 1
ATOM 662 C C . PRO A 1 82 ? 15.327 -5.864 -16.481 1.00 49.03 82 PRO A C 1
ATOM 664 O O . PRO A 1 82 ? 15.346 -6.617 -17.447 1.00 49.03 82 PRO A O 1
ATOM 667 N N . ASN A 1 83 ? 15.225 -6.326 -15.231 1.00 54.31 83 ASN A N 1
ATOM 668 C CA . ASN A 1 83 ? 15.151 -7.746 -14.876 1.00 54.31 83 ASN A CA 1
ATOM 669 C C . ASN A 1 83 ? 13.715 -8.288 -14.714 1.00 54.31 83 ASN A C 1
ATOM 671 O O . ASN A 1 83 ? 13.553 -9.455 -14.370 1.00 54.31 83 ASN A O 1
ATOM 675 N N . ILE A 1 84 ? 12.677 -7.465 -14.929 1.00 61.28 84 ILE A N 1
ATOM 676 C CA . ILE A 1 84 ? 11.260 -7.862 -14.763 1.00 61.28 84 ILE A CA 1
ATOM 677 C C . ILE A 1 84 ? 10.526 -7.920 -16.117 1.00 61.28 84 ILE A C 1
ATOM 679 O O . ILE A 1 84 ? 9.377 -8.339 -16.163 1.00 61.28 84 ILE A O 1
ATOM 683 N N . ASN A 1 85 ? 11.192 -7.614 -17.237 1.00 60.50 85 ASN A N 1
ATOM 684 C CA . ASN A 1 85 ? 10.591 -7.536 -18.581 1.00 60.50 85 ASN A CA 1
ATOM 685 C C . ASN A 1 85 ? 9.665 -8.720 -18.934 1.00 60.50 85 ASN A C 1
ATOM 687 O O . ASN A 1 85 ? 8.567 -8.495 -19.418 1.00 60.50 85 ASN A O 1
ATOM 691 N N . VAL A 1 86 ? 10.020 -9.960 -18.574 1.00 64.50 86 VAL A N 1
ATOM 692 C CA . VAL A 1 86 ? 9.173 -11.150 -18.822 1.00 64.50 86 VAL A CA 1
ATOM 693 C C . VAL A 1 86 ? 7.849 -11.120 -18.041 1.00 64.50 86 VAL A C 1
ATOM 695 O O . VAL A 1 86 ? 6.806 -11.529 -18.542 1.00 64.50 86 VAL A O 1
ATOM 698 N N . PHE A 1 87 ? 7.867 -10.623 -16.805 1.00 65.44 87 PHE A N 1
ATOM 699 C CA . PHE A 1 87 ? 6.664 -10.457 -15.985 1.00 65.44 87 PHE A CA 1
ATOM 700 C C . PHE A 1 87 ? 5.829 -9.249 -16.440 1.00 65.44 87 PHE A C 1
ATOM 702 O O . PHE A 1 87 ? 4.607 -9.261 -16.324 1.00 65.44 87 PHE A O 1
ATOM 709 N N . ILE A 1 88 ? 6.480 -8.228 -17.000 1.00 64.94 88 ILE A N 1
ATOM 710 C CA . ILE A 1 88 ? 5.841 -7.036 -17.572 1.00 64.94 88 ILE A CA 1
ATOM 711 C C . ILE A 1 88 ? 5.110 -7.383 -18.866 1.00 64.94 88 ILE A C 1
ATOM 713 O O . ILE A 1 88 ? 3.960 -6.982 -19.034 1.00 64.94 88 ILE A O 1
ATOM 717 N N . ASP A 1 89 ? 5.746 -8.164 -19.736 1.00 68.31 89 ASP A N 1
ATOM 718 C CA . ASP A 1 89 ? 5.140 -8.663 -20.968 1.00 68.31 89 ASP A CA 1
ATOM 719 C C . ASP A 1 89 ? 3.932 -9.545 -20.638 1.00 68.31 89 ASP A C 1
ATOM 721 O O . ASP A 1 89 ? 2.846 -9.314 -21.161 1.00 68.31 89 ASP A O 1
ATOM 725 N N . PHE A 1 90 ? 4.055 -10.440 -19.649 1.00 70.31 90 PHE A N 1
ATOM 726 C CA . PHE A 1 90 ? 2.920 -11.217 -19.140 1.00 70.31 90 PHE A CA 1
ATOM 727 C C . PHE A 1 90 ? 1.779 -10.330 -18.611 1.00 70.31 90 PHE A C 1
ATOM 729 O O . PHE A 1 90 ? 0.607 -10.573 -18.903 1.00 70.31 90 PHE A O 1
ATOM 736 N N . LEU A 1 91 ? 2.090 -9.287 -17.838 1.00 68.69 91 LEU A N 1
ATOM 737 C CA . LEU A 1 91 ? 1.093 -8.363 -17.286 1.00 68.69 91 LEU A CA 1
ATOM 738 C C . LEU A 1 91 ? 0.389 -7.524 -18.361 1.00 68.69 91 LEU A C 1
ATOM 740 O O . LEU A 1 91 ? -0.807 -7.243 -18.224 1.00 68.69 91 LEU A O 1
ATOM 744 N N . ASN A 1 92 ? 1.114 -7.116 -19.402 1.00 70.06 92 ASN A N 1
ATOM 745 C CA . ASN A 1 92 ? 0.567 -6.358 -20.523 1.00 70.06 92 ASN A CA 1
ATOM 746 C C . ASN A 1 92 ? -0.270 -7.246 -21.450 1.00 70.06 92 ASN A C 1
ATOM 748 O O . ASN A 1 92 ? -1.391 -6.856 -21.776 1.00 70.06 92 ASN A O 1
ATOM 752 N N . ASP A 1 93 ? 0.207 -8.448 -21.784 1.00 76.44 93 ASP A N 1
ATOM 753 C CA . ASP A 1 93 ? -0.535 -9.429 -22.590 1.00 76.44 93 ASP A CA 1
ATOM 754 C C . ASP A 1 93 ? -1.839 -9.862 -21.906 1.00 76.44 93 ASP A C 1
ATOM 756 O O . ASP A 1 93 ? -2.849 -10.119 -22.558 1.00 76.44 93 ASP A O 1
ATOM 760 N N . SER A 1 94 ? -1.850 -9.880 -20.572 1.00 76.38 94 SER A N 1
ATOM 761 C CA . SER A 1 94 ? -3.028 -10.230 -19.771 1.00 76.38 94 SER A CA 1
ATOM 762 C C . SER A 1 94 ? -3.980 -9.052 -19.505 1.00 76.38 94 SER A C 1
ATOM 764 O O . SER A 1 94 ? -4.954 -9.221 -18.772 1.00 76.38 94 SER A O 1
ATOM 766 N N . HIS A 1 95 ? -3.687 -7.840 -20.000 1.00 72.25 95 HIS A N 1
ATOM 767 C CA . HIS A 1 95 ? -4.379 -6.582 -19.650 1.00 72.25 95 HIS A CA 1
ATOM 768 C C . HIS A 1 95 ? -4.453 -6.265 -18.138 1.00 72.25 95 HIS A C 1
ATOM 770 O O . HIS A 1 95 ? -5.184 -5.367 -17.709 1.00 72.25 95 HIS A O 1
ATOM 776 N N . LEU A 1 96 ? -3.661 -6.953 -17.313 1.00 72.88 96 LEU A N 1
ATOM 777 C CA . LEU A 1 96 ? -3.663 -6.811 -15.857 1.00 72.88 96 LEU A CA 1
ATOM 778 C C . LEU A 1 96 ? -3.149 -5.439 -15.415 1.00 72.88 96 LEU A C 1
ATOM 780 O O . LEU A 1 96 ? -3.571 -4.932 -14.381 1.00 72.88 96 LEU A O 1
ATOM 784 N N . ASN A 1 97 ? -2.293 -4.803 -16.215 1.00 70.38 97 ASN A N 1
ATOM 785 C CA . ASN A 1 97 ? -1.784 -3.458 -15.951 1.00 70.38 97 ASN A CA 1
ATOM 786 C C . ASN A 1 97 ? -2.919 -2.423 -15.76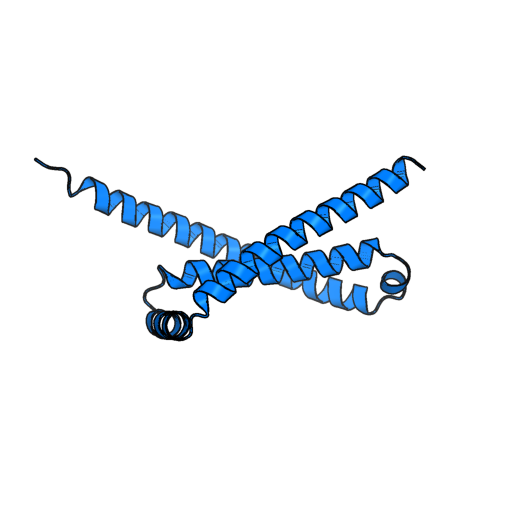6 1.00 70.38 97 ASN A C 1
ATOM 788 O O . ASN A 1 97 ? -2.918 -1.641 -14.816 1.00 70.38 97 ASN A O 1
ATOM 792 N N . VAL A 1 98 ? -3.958 -2.485 -16.608 1.00 73.88 98 VAL A N 1
ATOM 793 C CA . VAL A 1 98 ? -5.134 -1.602 -16.497 1.00 73.88 98 VAL A CA 1
ATOM 794 C C . VAL A 1 98 ? -5.933 -1.909 -15.228 1.00 73.88 98 VAL A C 1
ATOM 796 O O . VAL A 1 98 ? -6.379 -0.991 -14.539 1.00 73.88 98 VAL A O 1
ATOM 799 N N . ALA A 1 99 ? -6.069 -3.192 -14.878 1.00 76.12 99 ALA A N 1
ATOM 800 C CA . ALA A 1 99 ? -6.728 -3.606 -13.643 1.00 76.12 99 ALA A CA 1
ATOM 801 C C . ALA A 1 99 ? -5.977 -3.102 -12.398 1.00 76.12 99 ALA A C 1
ATOM 803 O O . ALA A 1 99 ? -6.611 -2.611 -11.467 1.00 76.12 99 ALA A O 1
ATOM 804 N N . PHE A 1 100 ? -4.641 -3.142 -12.395 1.00 73.06 100 PHE A N 1
ATOM 805 C CA . PHE A 1 100 ? -3.825 -2.599 -11.305 1.00 73.06 100 PHE A CA 1
ATOM 806 C C . PHE A 1 100 ? -3.928 -1.077 -11.190 1.00 73.06 100 PHE A C 1
ATOM 808 O O . PHE A 1 100 ? -4.052 -0.566 -10.079 1.00 73.06 100 PHE A O 1
ATOM 815 N N . ALA A 1 101 ? -3.949 -0.348 -12.309 1.00 74.00 101 ALA A N 1
ATOM 816 C CA . ALA A 1 101 ? -4.168 1.098 -12.295 1.00 74.00 101 ALA A CA 1
ATOM 817 C C . ALA A 1 101 ? -5.553 1.467 -11.728 1.00 74.00 101 ALA A C 1
ATOM 819 O O . ALA A 1 101 ? -5.679 2.408 -10.942 1.00 74.00 101 ALA A O 1
ATOM 820 N N . PHE A 1 102 ? -6.589 0.698 -12.074 1.00 79.56 102 PHE A N 1
ATOM 821 C CA . PHE A 1 102 ? -7.933 0.889 -11.530 1.00 79.56 102 PHE A CA 1
ATOM 822 C C . PHE A 1 102 ? -8.007 0.550 -10.035 1.00 79.56 102 PHE A C 1
ATOM 824 O O . PHE A 1 102 ? -8.584 1.308 -9.257 1.00 79.56 102 PHE A O 1
ATOM 831 N N . LEU A 1 103 ? -7.385 -0.557 -9.617 1.00 76.12 103 LEU A N 1
ATOM 832 C CA . LEU A 1 103 ? -7.288 -0.953 -8.211 1.00 76.12 103 LEU A CA 1
ATOM 833 C C . LEU A 1 103 ? -6.549 0.090 -7.376 1.00 76.12 103 LEU A C 1
ATOM 835 O O . LEU A 1 103 ? -6.992 0.395 -6.272 1.00 76.12 103 LEU A O 1
ATOM 839 N N . PHE A 1 104 ? -5.473 0.667 -7.911 1.00 76.44 104 PHE A N 1
ATOM 840 C CA . PHE A 1 104 ? -4.757 1.767 -7.277 1.00 76.44 104 PHE A CA 1
ATOM 841 C C . PHE A 1 104 ? -5.685 2.967 -7.052 1.00 76.44 104 PHE A C 1
ATOM 843 O O . PHE A 1 104 ? -5.856 3.404 -5.919 1.00 76.44 104 PHE A O 1
ATOM 850 N N . LEU A 1 105 ? -6.373 3.435 -8.098 1.00 80.38 105 LEU A N 1
ATOM 851 C CA . LEU A 1 105 ? -7.270 4.591 -8.006 1.00 80.38 105 LEU A CA 1
ATOM 852 C C . LEU A 1 105 ? -8.452 4.352 -7.050 1.00 80.38 105 LEU A C 1
ATOM 854 O O . LEU A 1 105 ? -8.852 5.246 -6.297 1.00 80.38 105 LEU A O 1
ATOM 858 N N . TYR A 1 106 ? -8.991 3.131 -7.048 1.00 81.44 106 TYR A N 1
ATOM 859 C CA . TYR A 1 106 ? -10.015 2.706 -6.099 1.00 81.44 106 TYR A CA 1
ATOM 860 C C . TYR A 1 106 ? -9.487 2.709 -4.659 1.00 81.44 106 TYR A C 1
ATOM 862 O O . TYR A 1 106 ? -10.146 3.251 -3.770 1.00 81.44 106 TYR A O 1
ATOM 870 N N . ALA A 1 107 ? -8.294 2.157 -4.427 1.00 76.31 107 ALA A N 1
ATOM 871 C CA . ALA A 1 107 ? -7.671 2.107 -3.110 1.00 76.31 107 ALA A CA 1
ATOM 872 C C . ALA A 1 107 ? -7.390 3.516 -2.565 1.00 76.31 107 ALA A C 1
ATOM 874 O O . ALA A 1 107 ? -7.816 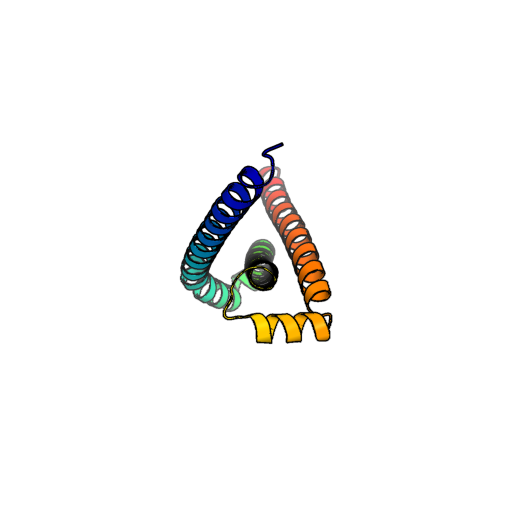3.820 -1.451 1.00 76.31 107 ALA A O 1
ATOM 875 N N . THR A 1 108 ? -6.818 4.415 -3.373 1.00 75.69 108 THR A N 1
ATOM 876 C CA . THR A 1 108 ? -6.592 5.817 -2.986 1.00 75.69 108 THR A CA 1
ATOM 877 C C . THR A 1 108 ? -7.903 6.513 -2.605 1.00 75.69 108 THR A C 1
A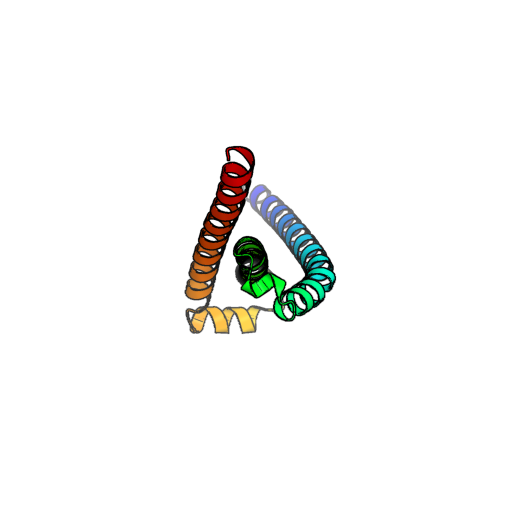TOM 879 O O . THR A 1 108 ? -7.982 7.224 -1.600 1.00 75.69 108 THR A O 1
ATOM 882 N N . SER A 1 109 ? -8.971 6.277 -3.373 1.00 82.06 109 SER A N 1
ATOM 883 C CA . SER A 1 109 ? -10.296 6.852 -3.104 1.00 82.06 109 SER A CA 1
ATOM 884 C C . SER A 1 109 ? -10.904 6.312 -1.804 1.00 82.06 109 SER A C 1
ATOM 886 O O . SER A 1 109 ? -11.420 7.077 -0.984 1.00 82.06 109 SER A O 1
ATOM 888 N N . ALA A 1 110 ? -10.806 5.001 -1.576 1.00 75.75 110 ALA A N 1
ATOM 889 C CA . ALA A 1 110 ? -11.279 4.348 -0.358 1.00 75.75 110 ALA A CA 1
ATOM 890 C C . ALA A 1 110 ? -10.487 4.789 0.885 1.00 75.75 110 ALA A C 1
ATOM 892 O O . ALA A 1 110 ? -11.071 4.972 1.958 1.00 75.75 110 ALA A O 1
ATOM 893 N N . GLN A 1 111 ? -9.180 5.017 0.745 1.00 80.81 111 GLN A N 1
ATOM 894 C CA . GLN A 1 111 ? -8.320 5.561 1.795 1.00 80.81 111 GLN A CA 1
ATOM 895 C C . GLN A 1 111 ? -8.713 6.999 2.154 1.00 80.81 111 GLN A C 1
ATOM 897 O O . GLN A 1 111 ? -8.869 7.328 3.332 1.00 80.81 111 GLN A O 1
ATOM 902 N N . PHE A 1 112 ? -8.951 7.854 1.155 1.00 81.38 112 PHE A N 1
ATOM 903 C CA . PHE A 1 112 ? -9.455 9.211 1.385 1.00 81.38 112 PHE A CA 1
ATOM 904 C C . PHE A 1 112 ? -10.787 9.209 2.138 1.00 81.38 112 PHE A C 1
ATOM 906 O O . PHE A 1 112 ? -10.940 9.931 3.127 1.00 81.38 112 PHE A O 1
ATOM 913 N N . LEU A 1 113 ? -11.731 8.365 1.713 1.00 83.19 113 LEU A N 1
ATOM 914 C CA . LEU A 1 113 ? -13.034 8.250 2.359 1.00 83.19 113 LEU A CA 1
ATOM 915 C C . LEU A 1 113 ? -12.909 7.735 3.800 1.00 83.19 113 LEU A C 1
ATOM 917 O O . LEU A 1 113 ? -13.521 8.291 4.710 1.00 83.19 113 LEU A O 1
ATOM 921 N N . SER A 1 114 ? -12.067 6.726 4.031 1.00 79.19 114 SER A N 1
ATOM 922 C CA . SER A 1 114 ? -11.818 6.170 5.366 1.00 79.19 114 SER A CA 1
ATOM 923 C C . SER A 1 114 ? -11.212 7.214 6.306 1.00 79.19 114 SER A C 1
ATOM 925 O O . SER A 1 114 ? -11.679 7.375 7.435 1.00 79.19 114 SER A O 1
ATOM 927 N N . ASN A 1 115 ? -10.230 7.985 5.833 1.00 80.56 115 ASN A N 1
ATOM 928 C CA . ASN A 1 115 ? -9.626 9.082 6.593 1.00 80.56 115 ASN A CA 1
ATOM 929 C C . ASN A 1 115 ? -10.640 10.182 6.930 1.00 80.56 115 ASN A C 1
ATOM 931 O O . ASN A 1 115 ? -10.647 10.700 8.053 1.00 80.56 115 ASN A O 1
ATOM 935 N N . LEU A 1 116 ? -11.526 10.516 5.990 1.00 83.81 116 LEU A N 1
ATOM 936 C CA . LEU A 1 116 ? -12.598 11.482 6.207 1.00 83.81 116 LEU A CA 1
ATOM 937 C C . LEU A 1 116 ? -13.602 10.975 7.253 1.00 83.81 116 LEU A C 1
ATOM 939 O O . LEU A 1 116 ? -13.922 11.703 8.190 1.00 83.81 116 LEU A O 1
ATOM 943 N N . CYS A 1 117 ? -14.025 9.711 7.174 1.00 82.31 117 CYS A N 1
ATOM 944 C CA . CYS A 1 117 ? -14.896 9.088 8.173 1.00 82.31 117 CYS A CA 1
ATOM 945 C C . CYS A 1 117 ? -14.256 9.039 9.569 1.00 82.31 117 CYS A C 1
ATOM 947 O O . CYS A 1 117 ? -14.930 9.307 10.564 1.00 82.31 117 CYS A O 1
ATOM 949 N N . ILE A 1 118 ? -12.961 8.725 9.668 1.00 82.38 118 ILE A N 1
ATOM 950 C CA . ILE A 1 118 ? -12.226 8.754 10.943 1.00 82.38 118 ILE A CA 1
ATOM 951 C C . ILE A 1 118 ? -12.208 10.180 11.508 1.00 82.38 118 ILE A C 1
ATOM 953 O O . ILE A 1 118 ? -12.485 10.378 12.692 1.00 82.38 118 ILE A O 1
ATOM 957 N N . SER A 1 119 ? -11.927 11.174 10.667 1.00 83.56 119 SER A N 1
ATOM 958 C CA . SER A 1 119 ? -11.850 12.581 11.076 1.00 83.56 119 SER A CA 1
ATOM 959 C C . SER A 1 119 ? -13.209 13.119 11.531 1.00 83.56 119 SER A C 1
ATOM 961 O O . SER A 1 119 ? -13.294 13.743 12.587 1.00 83.56 119 SER A O 1
ATOM 963 N N . LEU A 1 120 ? -14.282 12.808 10.795 1.00 83.75 120 LEU A N 1
ATOM 964 C CA . LEU A 1 120 ? -15.657 13.161 11.158 1.00 83.75 120 LEU A CA 1
ATOM 965 C C . LEU A 1 120 ? -16.093 12.507 12.471 1.00 83.75 120 LEU A C 1
ATOM 967 O O . LEU A 1 120 ? -16.656 13.186 13.323 1.00 83.75 120 LEU A O 1
ATOM 971 N N . ASN A 1 121 ? -15.786 11.223 12.680 1.00 81.12 121 ASN A N 1
ATOM 972 C CA . ASN A 1 121 ? -16.095 10.545 13.941 1.00 81.12 121 ASN A CA 1
ATOM 973 C C . ASN A 1 121 ? -15.379 11.193 15.135 1.00 81.12 121 ASN A C 1
ATOM 975 O O . ASN A 1 121 ? -15.979 11.356 16.197 1.00 81.12 121 ASN A O 1
ATOM 979 N N . ARG A 1 122 ? -14.110 11.596 14.971 1.00 81.06 122 ARG A N 1
ATOM 980 C CA . ARG A 1 122 ? -13.373 12.315 16.024 1.00 81.06 122 ARG A CA 1
ATOM 981 C C . ARG A 1 122 ? -13.938 13.713 16.265 1.00 81.06 122 ARG A C 1
ATOM 983 O O . ARG A 1 122 ? -14.038 14.115 17.417 1.00 81.06 122 ARG A O 1
ATOM 990 N N . LEU A 1 123 ? -14.342 14.424 15.212 1.00 83.31 123 LEU A N 1
ATOM 991 C CA . LEU A 1 123 ? -14.973 15.738 15.336 1.00 83.31 123 LEU A CA 1
ATOM 992 C C . LEU A 1 123 ? -16.307 15.642 16.085 1.00 83.31 123 LEU A C 1
ATOM 994 O O . LEU A 1 123 ? -16.509 16.367 17.053 1.00 83.31 123 LEU A O 1
ATOM 998 N N . MET A 1 124 ? -17.166 14.692 15.702 1.00 80.81 124 MET A N 1
ATOM 999 C CA . MET A 1 124 ? -18.448 14.447 16.366 1.00 80.81 124 MET A CA 1
ATOM 1000 C C . MET A 1 124 ? -18.294 14.106 17.849 1.00 80.81 124 MET A C 1
ATOM 1002 O O . MET A 1 124 ? -19.146 14.493 18.643 1.00 80.81 124 MET A O 1
ATOM 1006 N N . TYR A 1 125 ? -17.228 13.391 18.218 1.00 80.31 125 TYR A N 1
ATOM 1007 C CA . TYR A 1 125 ? -16.920 13.076 19.612 1.00 80.31 125 TYR A CA 1
ATOM 1008 C C . TYR A 1 125 ? -16.530 14.316 20.429 1.00 80.31 125 TYR A C 1
ATOM 1010 O O . TYR A 1 125 ? -16.824 14.367 21.612 1.00 80.31 125 TYR A O 1
ATOM 1018 N N . ILE A 1 126 ? -15.876 15.307 19.814 1.00 83.81 126 ILE A N 1
ATOM 1019 C CA . ILE A 1 126 ? -15.467 16.552 20.487 1.00 83.81 126 ILE A CA 1
ATOM 1020 C C . ILE A 1 126 ? -16.636 17.542 20.591 1.00 83.81 126 ILE A C 1
ATOM 1022 O O . ILE A 1 126 ? -16.704 18.316 21.539 1.00 83.81 126 ILE A O 1
ATOM 1026 N N . THR A 1 127 ? -17.534 17.556 19.603 1.00 80.50 127 THR A N 1
ATOM 1027 C CA . THR A 1 127 ? -18.677 18.485 19.558 1.00 80.50 127 THR A CA 1
ATOM 1028 C C . THR A 1 127 ? -19.901 18.022 20.354 1.00 80.50 127 THR A C 1
ATOM 1030 O O . THR A 1 127 ? -20.854 18.789 20.473 1.00 80.50 127 THR A O 1
ATOM 1033 N N . LYS A 1 128 ? -19.913 16.774 20.832 1.00 53.00 128 LYS A N 1
ATOM 1034 C CA . LYS A 1 128 ? -20.923 16.243 21.759 1.00 53.00 128 LYS A CA 1
ATOM 1035 C C . LYS A 1 128 ? -20.461 16.417 23.197 1.00 53.00 128 LYS A C 1
ATOM 1037 O O . LYS A 1 128 ? -21.349 16.672 24.035 1.00 53.00 128 LYS A O 1
#

Radius of gyration: 19.91 Å; chains: 1; bounding box: 43×33×56 Å

Secondary structure (DSSP, 8-state):
---SSHHHHHHHHHHHHHHHHHHHHHHHHHHHHHHHHHHHHHHHTSHHHHH-HHHHHHHHHHHHHHHHHHHHHHHHHHHH-TT-HHHHHHHHHTTHHHHHHHHHHHHHHHHHHHHHHHHHHHHHHHH-

Organism: NCBI:txid1317129

Sequence (128 aa):
FPRSSMNFENSETLSLIYLINFSIGCCIVTITSLFAIPLYIRILSSKWFFENNIFRLIVINGVVSLFEFFSYVLALSIGRIPNINVFIDFLNDSHLNVAFAFLFLYATSAQFLSNLCISLNRLMYITK